Protein AF-Q38PK2-F1 (afdb_monomer_lite)

Sequence (72 aa):
MNQLEAVREKLRVIRMLRVLKKTYTYEDLSEITGLPVTVLNRYVKGKVLPSVERARELFEKLSPYLNLEEEV

Foldseek 3Di:
DDPVVLVVLQVVLLVLLLVVVVPDPLVRVCVLLVDDSVVSVCSVVVVDTDGSVSSVSSCVSRVVVDPVPPPD

pLDDT: mean 92.04, std 13.22, range [35.44, 98.5]

InterPro domains:
  IPR001387 Cro/C1-type, helix-turn-helix domain [PF01381] (14-62)
  IPR001387 Cro/C1-type, helix-turn-helix domain [cd00093] (14-62)
  IPR010982 Lambda repressor-like, DNA-binding domain superfamily [SSF47413] (13-62)

Radius of gyration: 11.69 Å; chains: 1; bounding box: 24×29×27 Å

Structure (mmCIF, N/CA/C/O backbone):
data_AF-Q38PK2-F1
#
_entry.id   AF-Q38PK2-F1
#
loop_
_atom_site.group_PDB
_atom_site.id
_atom_site.type_symbol
_atom_site.label_atom_id
_atom_site.label_alt_id
_atom_site.label_comp_id
_atom_site.label_asym_id
_atom_site.label_entity_id
_atom_site.label_seq_id
_atom_site.pdbx_PDB_ins_code
_atom_site.Cartn_x
_atom_site.Cartn_y
_atom_site.Cartn_z
_atom_site.occupancy
_atom_site.B_iso_or_equiv
_atom_site.auth_seq_id
_atom_site.auth_comp_id
_atom_site.auth_asym_id
_atom_site.auth_atom_id
_atom_site.pdbx_PDB_model_num
ATOM 1 N N . MET A 1 1 ? 14.084 -12.420 -12.621 1.00 62.06 1 MET A N 1
ATOM 2 C CA . MET A 1 1 ? 12.642 -12.323 -12.319 1.00 62.06 1 MET A CA 1
ATOM 3 C C . MET A 1 1 ? 11.896 -12.389 -13.632 1.00 62.06 1 MET A C 1
ATOM 5 O O . MET A 1 1 ? 12.207 -11.606 -14.525 1.00 62.06 1 MET A O 1
ATOM 9 N N . ASN A 1 2 ? 11.003 -13.359 -13.792 1.00 89.50 2 ASN A N 1
ATOM 10 C CA . ASN A 1 2 ? 10.213 -13.470 -15.018 1.00 89.50 2 ASN A CA 1
ATOM 11 C C . ASN A 1 2 ? 9.039 -12.468 -14.976 1.00 89.50 2 ASN A C 1
ATOM 13 O O . ASN A 1 2 ? 8.559 -12.112 -13.901 1.00 89.50 2 ASN A O 1
ATOM 17 N N . GLN A 1 3 ? 8.555 -12.019 -16.136 1.00 89.69 3 GLN A N 1
ATOM 18 C CA . GLN A 1 3 ? 7.454 -11.053 -16.269 1.00 89.69 3 GLN A CA 1
ATOM 19 C C . GLN A 1 3 ? 6.207 -11.472 -15.471 1.00 89.69 3 GLN A C 1
ATOM 21 O O . GLN A 1 3 ? 5.554 -10.640 -14.843 1.00 89.69 3 GLN A O 1
ATOM 26 N N . LEU A 1 4 ? 5.913 -12.775 -15.424 1.00 93.62 4 LEU A N 1
ATOM 27 C CA . LEU A 1 4 ? 4.790 -13.314 -14.655 1.00 93.62 4 LEU A CA 1
ATOM 28 C C . LEU A 1 4 ? 4.937 -13.085 -13.140 1.00 93.62 4 LEU A C 1
ATOM 30 O O . LEU A 1 4 ? 3.962 -12.750 -12.467 1.00 93.62 4 LEU A O 1
ATOM 34 N N . GLU A 1 5 ? 6.144 -13.252 -12.601 1.00 93.00 5 GLU A N 1
ATOM 35 C CA . GLU A 1 5 ? 6.422 -13.043 -11.175 1.00 93.00 5 GLU A CA 1
ATOM 36 C C . GLU A 1 5 ? 6.283 -11.568 -10.810 1.00 93.00 5 GLU A C 1
ATOM 38 O O . GLU A 1 5 ? 5.611 -11.235 -9.837 1.00 93.00 5 GLU A O 1
ATOM 43 N N . ALA A 1 6 ? 6.825 -10.681 -11.648 1.00 92.81 6 ALA A N 1
ATOM 44 C CA . ALA A 1 6 ? 6.712 -9.238 -11.471 1.00 92.81 6 ALA A CA 1
ATOM 45 C C . ALA A 1 6 ? 5.244 -8.780 -11.426 1.00 92.81 6 ALA A C 1
ATOM 47 O O . ALA A 1 6 ? 4.857 -7.969 -10.582 1.00 92.81 6 ALA A O 1
ATOM 48 N N . VAL A 1 7 ? 4.394 -9.320 -12.305 1.00 95.56 7 VAL A N 1
ATOM 49 C CA . VAL A 1 7 ? 2.952 -9.033 -12.285 1.00 95.56 7 VAL A CA 1
ATOM 50 C C . VAL A 1 7 ? 2.297 -9.591 -11.019 1.00 95.56 7 VAL A C 1
ATOM 52 O O . VAL A 1 7 ? 1.476 -8.909 -10.402 1.00 95.56 7 VAL A O 1
ATOM 55 N N . ARG A 1 8 ? 2.676 -10.798 -10.584 1.00 94.69 8 ARG A N 1
ATOM 56 C CA . ARG A 1 8 ? 2.149 -11.412 -9.358 1.00 94.69 8 ARG A CA 1
ATOM 57 C C . ARG A 1 8 ? 2.490 -10.589 -8.111 1.00 94.69 8 ARG A C 1
ATOM 59 O O . ARG A 1 8 ? 1.597 -10.379 -7.289 1.00 94.69 8 ARG A O 1
ATOM 66 N N . GLU A 1 9 ? 3.725 -10.097 -7.991 1.00 94.50 9 GLU A N 1
ATOM 67 C CA . GLU A 1 9 ? 4.158 -9.213 -6.895 1.00 94.50 9 GLU A CA 1
ATOM 68 C C . GLU A 1 9 ? 3.310 -7.933 -6.852 1.00 94.50 9 GLU A C 1
ATOM 70 O O . GLU A 1 9 ? 2.742 -7.592 -5.812 1.00 94.50 9 GLU A O 1
ATOM 75 N N . LYS A 1 10 ? 3.126 -7.272 -8.002 1.00 96.06 10 LYS A N 1
ATOM 76 C CA . LYS A 1 10 ? 2.290 -6.065 -8.103 1.00 96.06 10 LYS A CA 1
ATOM 77 C C . LYS A 1 10 ? 0.855 -6.331 -7.658 1.00 96.06 10 LYS A C 1
ATOM 79 O O . LYS A 1 10 ? 0.307 -5.580 -6.857 1.00 96.06 10 LYS A O 1
ATOM 84 N N . LEU A 1 11 ? 0.244 -7.413 -8.142 1.00 96.38 11 LEU A N 1
ATOM 85 C CA . LEU A 1 11 ? -1.134 -7.760 -7.789 1.00 96.38 11 LEU A CA 1
ATOM 86 C C . LEU A 1 11 ? -1.291 -8.126 -6.308 1.00 96.38 11 LEU A C 1
ATOM 88 O O . LEU A 1 11 ? -2.339 -7.842 -5.730 1.00 96.38 11 LEU A O 1
ATOM 92 N N . ARG A 1 12 ? -0.271 -8.730 -5.685 1.00 95.25 12 ARG A N 1
ATOM 93 C CA . ARG A 1 12 ? -0.277 -9.042 -4.248 1.00 95.25 12 ARG A CA 1
ATOM 94 C C . ARG A 1 12 ? -0.451 -7.778 -3.412 1.00 95.25 12 ARG A C 1
ATOM 96 O O . ARG A 1 12 ? -1.343 -7.730 -2.575 1.00 95.25 12 ARG A O 1
ATOM 103 N N . VAL A 1 13 ? 0.325 -6.739 -3.701 1.00 96.50 13 VAL A N 1
ATOM 104 C CA . VAL A 1 13 ? 0.247 -5.451 -2.994 1.00 96.50 13 VAL A CA 1
ATOM 105 C C . VAL A 1 13 ? -1.105 -4.775 -3.194 1.00 96.50 13 VAL A C 1
ATOM 107 O O . VAL A 1 13 ? -1.674 -4.229 -2.254 1.00 96.50 13 VAL A O 1
ATOM 110 N N . ILE A 1 14 ? -1.666 -4.850 -4.403 1.00 97.44 14 ILE A N 1
ATOM 111 C CA . ILE A 1 14 ? -3.001 -4.302 -4.678 1.00 97.44 14 ILE A CA 1
ATOM 112 C C . ILE A 1 14 ? -4.066 -5.011 -3.835 1.00 97.44 14 ILE A C 1
ATOM 114 O O . ILE A 1 14 ? -4.977 -4.356 -3.330 1.00 97.44 14 ILE A O 1
ATOM 118 N N . ARG A 1 15 ? -3.950 -6.333 -3.642 1.00 96.25 15 ARG A N 1
ATOM 119 C CA . ARG A 1 15 ? -4.832 -7.070 -2.725 1.00 96.25 15 ARG A CA 1
ATOM 120 C C . ARG A 1 15 ? -4.637 -6.626 -1.278 1.00 96.25 15 ARG A C 1
ATOM 122 O O . ARG A 1 15 ? -5.631 -6.317 -0.638 1.00 96.25 15 ARG A O 1
ATOM 129 N N . MET A 1 16 ? -3.398 -6.492 -0.806 1.00 96.31 16 MET A N 1
ATOM 130 C CA . MET A 1 16 ? -3.116 -6.010 0.556 1.00 96.31 16 MET A CA 1
ATOM 131 C C . MET A 1 16 ? -3.738 -4.635 0.814 1.00 96.31 16 MET A C 1
ATOM 133 O O . MET A 1 16 ? -4.451 -4.458 1.795 1.00 96.31 16 MET A O 1
ATOM 137 N N . LEU A 1 17 ? -3.560 -3.685 -0.110 1.00 96.94 17 LEU A N 1
ATOM 138 C CA . LEU A 1 17 ? -4.183 -2.363 -0.016 1.00 96.94 17 LEU A CA 1
ATOM 139 C C . LEU A 1 17 ? -5.715 -2.444 0.036 1.00 96.94 17 LEU A C 1
ATOM 141 O O . LEU A 1 17 ? -6.339 -1.674 0.756 1.00 96.94 17 LEU A O 1
ATOM 145 N N . ARG A 1 18 ? -6.339 -3.365 -0.709 1.00 96.62 18 ARG A N 1
ATOM 146 C CA . ARG A 1 18 ? -7.798 -3.566 -0.677 1.00 96.62 18 ARG A CA 1
ATOM 147 C C . ARG A 1 18 ? -8.280 -4.167 0.636 1.00 96.62 18 ARG A C 1
ATOM 149 O O . ARG A 1 18 ? -9.322 -3.738 1.117 1.00 96.62 18 ARG A O 1
ATOM 156 N N . VAL A 1 19 ? -7.547 -5.137 1.182 1.00 95.50 19 VAL A N 1
ATOM 157 C CA . VAL A 1 19 ? -7.846 -5.748 2.485 1.00 95.50 19 VAL A CA 1
ATOM 158 C C . VAL A 1 19 ? -7.759 -4.685 3.569 1.00 95.50 19 VAL A C 1
ATOM 160 O O . VAL A 1 19 ? -8.751 -4.421 4.236 1.00 95.50 19 VAL A O 1
ATOM 163 N N . LEU A 1 20 ? -6.632 -3.977 3.650 1.00 95.62 20 LEU A N 1
ATOM 164 C CA . LEU A 1 20 ? -6.434 -2.925 4.642 1.00 95.62 20 LEU A CA 1
ATOM 165 C C . LEU A 1 20 ? -7.437 -1.781 4.478 1.00 95.62 20 LEU A C 1
ATOM 167 O O . LEU A 1 20 ? -7.925 -1.254 5.465 1.00 95.62 20 LEU A O 1
ATOM 171 N N . LYS A 1 21 ? -7.849 -1.427 3.255 1.00 95.88 21 LYS A N 1
ATOM 172 C CA . LYS A 1 21 ? -8.864 -0.380 3.038 1.00 95.88 21 LYS A CA 1
ATOM 173 C C . LYS A 1 21 ? -10.248 -0.723 3.619 1.00 95.88 21 LYS A C 1
ATOM 175 O O . LYS A 1 21 ? -11.085 0.182 3.708 1.00 95.88 21 LYS A O 1
ATOM 180 N N . LYS A 1 22 ? -10.511 -1.982 3.999 1.00 95.19 22 LYS A N 1
ATOM 181 C CA . LYS A 1 22 ? -11.733 -2.365 4.728 1.00 95.19 22 LYS A CA 1
ATOM 182 C C . LYS A 1 22 ? -11.762 -1.771 6.142 1.00 95.19 22 LYS A C 1
ATOM 184 O O . LYS A 1 22 ? -12.843 -1.441 6.612 1.00 95.19 22 LYS A O 1
ATOM 189 N N . THR A 1 23 ? -10.602 -1.597 6.776 1.00 94.94 23 THR A N 1
ATOM 190 C CA . THR A 1 23 ? -10.463 -1.125 8.165 1.00 94.94 23 THR A CA 1
ATOM 191 C C . THR A 1 23 ? -9.776 0.240 8.277 1.00 94.94 23 THR A C 1
ATOM 193 O O . THR A 1 23 ? -10.112 1.015 9.164 1.00 94.94 23 THR A O 1
ATOM 196 N N . TYR A 1 24 ? -8.883 0.575 7.344 1.00 96.38 24 TYR A N 1
ATOM 197 C CA . TYR A 1 24 ? -8.134 1.833 7.283 1.00 96.38 24 TYR A CA 1
ATOM 198 C C . TYR A 1 24 ? -8.717 2.810 6.252 1.00 96.38 24 TYR A C 1
ATOM 200 O O . TYR A 1 24 ? -9.222 2.413 5.191 1.00 96.38 24 TYR A O 1
ATOM 208 N N . THR A 1 25 ? -8.634 4.112 6.522 1.00 98.06 25 THR A N 1
ATOM 209 C CA . THR A 1 25 ? -8.958 5.193 5.573 1.00 98.06 25 THR A CA 1
ATOM 210 C C . THR A 1 25 ? -7.854 5.365 4.521 1.00 98.06 25 THR A C 1
ATOM 212 O O . THR A 1 25 ? -6.840 4.667 4.540 1.00 98.06 25 THR A O 1
ATOM 215 N N . TYR A 1 26 ? -8.055 6.238 3.526 1.00 98.25 26 TYR A N 1
ATOM 216 C CA . TYR A 1 26 ? -6.963 6.518 2.586 1.00 98.25 26 TYR A CA 1
ATOM 217 C C . TYR A 1 26 ? -5.863 7.356 3.237 1.00 98.25 26 TYR A C 1
ATOM 219 O O . TYR A 1 26 ? -4.705 7.226 2.854 1.00 98.25 26 TYR A O 1
ATOM 227 N N . GLU A 1 27 ? -6.235 8.191 4.198 1.00 98.44 27 GLU A N 1
ATOM 228 C CA . GLU A 1 27 ? -5.364 9.032 5.001 1.00 98.44 27 GLU A CA 1
ATOM 229 C C . GLU A 1 27 ? -4.448 8.157 5.867 1.00 98.44 27 GLU A C 1
ATOM 231 O O . GLU A 1 27 ? -3.231 8.281 5.754 1.00 98.44 27 GLU A O 1
ATOM 236 N N . ASP A 1 28 ? -4.994 7.163 6.577 1.00 98.12 28 ASP A N 1
ATOM 237 C CA . ASP A 1 28 ? -4.188 6.203 7.356 1.00 98.12 28 ASP A CA 1
ATOM 238 C C . ASP A 1 28 ? -3.185 5.455 6.462 1.00 98.12 28 ASP A C 1
ATOM 240 O O . ASP A 1 28 ? -1.998 5.332 6.763 1.00 98.12 28 ASP A O 1
ATOM 244 N N . LEU A 1 29 ? -3.644 4.973 5.301 1.00 98.06 29 LEU A N 1
ATOM 245 C CA . LEU A 1 29 ? -2.774 4.293 4.340 1.00 98.06 29 LEU A CA 1
ATOM 246 C C . LEU A 1 29 ? -1.726 5.242 3.742 1.00 98.06 29 LEU A C 1
ATOM 248 O O . LEU A 1 29 ? -0.634 4.797 3.384 1.00 98.06 29 LEU A O 1
ATOM 252 N N . SER A 1 30 ? -2.036 6.532 3.617 1.00 98.50 30 SER A N 1
ATOM 253 C CA . SER A 1 30 ? -1.093 7.562 3.176 1.00 98.50 30 SER A CA 1
ATOM 254 C C . SER A 1 30 ? 0.014 7.752 4.204 1.00 98.50 30 SER A C 1
ATOM 256 O O . SER A 1 30 ? 1.178 7.831 3.816 1.00 98.50 30 SER A O 1
ATOM 258 N N . GLU A 1 31 ? -0.316 7.756 5.494 1.00 98.19 31 GLU A N 1
ATOM 259 C CA . GLU A 1 31 ? 0.665 7.831 6.581 1.00 98.19 31 GLU A CA 1
ATOM 260 C C . GLU A 1 31 ? 1.550 6.580 6.635 1.00 98.19 31 GLU A C 1
ATOM 262 O O . GLU A 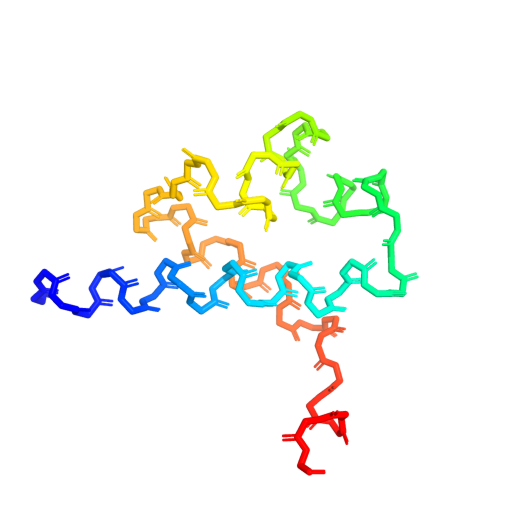1 31 ? 2.775 6.693 6.667 1.00 98.19 31 GLU A O 1
ATOM 267 N N . ILE A 1 32 ? 0.956 5.385 6.531 1.00 97.50 32 ILE A N 1
ATOM 268 C CA . ILE A 1 32 ? 1.689 4.106 6.547 1.00 97.50 32 ILE A CA 1
ATOM 269 C C . ILE A 1 32 ? 2.634 3.986 5.345 1.00 97.50 32 ILE A C 1
ATOM 271 O O . ILE A 1 32 ? 3.781 3.550 5.460 1.00 97.50 32 ILE A O 1
ATOM 275 N N . THR A 1 33 ? 2.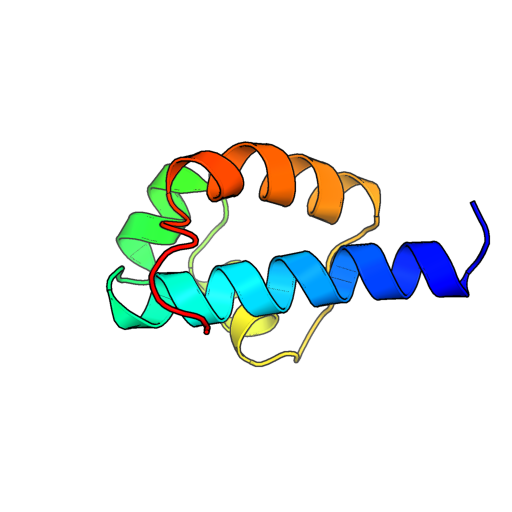153 4.333 4.149 1.00 97.56 33 THR A N 1
ATOM 276 C CA . THR A 1 33 ? 2.907 4.093 2.909 1.00 97.56 33 THR A CA 1
ATOM 277 C C . THR A 1 33 ? 3.810 5.256 2.509 1.00 97.56 33 THR A C 1
ATOM 279 O O . THR A 1 33 ? 4.778 5.046 1.769 1.00 97.56 33 THR A O 1
ATOM 282 N N . GLY A 1 34 ? 3.510 6.471 2.973 1.00 98.00 34 GLY A N 1
ATOM 283 C CA . GLY A 1 34 ? 4.099 7.720 2.488 1.00 98.00 34 GLY A CA 1
ATOM 284 C C . GLY A 1 34 ? 3.623 8.120 1.085 1.00 98.00 34 GLY A C 1
ATOM 285 O O . GLY A 1 34 ? 4.248 8.963 0.442 1.00 98.00 34 GLY A O 1
ATOM 286 N N . LEU A 1 35 ? 2.564 7.490 0.561 1.00 98.06 35 LEU A N 1
ATOM 287 C CA . LEU A 1 35 ? 2.031 7.782 -0.770 1.00 98.06 35 LEU A CA 1
ATOM 288 C C . LEU A 1 35 ? 0.804 8.688 -0.694 1.00 98.06 35 LEU A C 1
ATOM 290 O O . LEU A 1 35 ? -0.080 8.418 0.110 1.00 98.06 35 LEU A O 1
ATOM 294 N N . PRO A 1 36 ? 0.656 9.664 -1.610 1.00 98.38 36 PRO A N 1
ATOM 295 C CA . PRO A 1 36 ? -0.549 10.478 -1.667 1.00 98.38 36 PRO A CA 1
ATOM 296 C C . PRO A 1 36 ? -1.818 9.631 -1.816 1.00 98.38 36 PRO A C 1
ATOM 298 O O . PRO A 1 36 ? -1.854 8.676 -2.601 1.00 98.38 36 PRO A O 1
ATOM 301 N N . VAL A 1 37 ? -2.901 10.064 -1.167 1.00 98.44 37 VAL A N 1
ATOM 302 C CA . VAL A 1 37 ? -4.243 9.457 -1.264 1.00 98.44 37 VAL A CA 1
ATOM 303 C C . VAL A 1 37 ? -4.667 9.198 -2.715 1.00 98.44 37 VAL A C 1
ATOM 305 O O . VAL 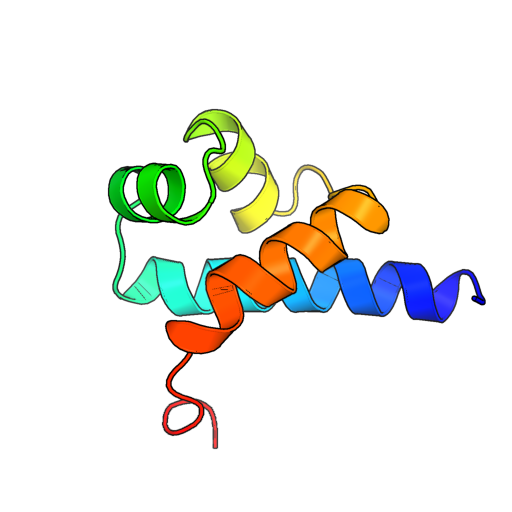A 1 37 ? -5.216 8.145 -3.037 1.00 98.44 37 VAL A O 1
ATOM 308 N N . THR A 1 38 ? -4.366 10.120 -3.632 1.00 98.12 38 THR A N 1
ATOM 309 C CA . THR A 1 38 ? -4.697 9.981 -5.059 1.00 98.12 38 THR A CA 1
ATOM 310 C C . THR A 1 38 ? -3.974 8.809 -5.731 1.00 98.12 38 THR A C 1
ATOM 312 O O . THR A 1 38 ? -4.553 8.143 -6.592 1.00 98.12 38 THR A O 1
ATOM 315 N N . VAL A 1 39 ? -2.735 8.514 -5.327 1.00 98.25 39 VAL A N 1
ATOM 316 C CA . VAL A 1 39 ? -1.964 7.357 -5.805 1.00 98.25 39 VAL A CA 1
ATOM 317 C C . VAL A 1 39 ? -2.557 6.070 -5.240 1.00 98.25 39 VAL A C 1
ATOM 319 O O . VAL A 1 39 ? -2.829 5.134 -5.995 1.00 98.25 39 VAL A O 1
ATOM 322 N N . LEU A 1 40 ? -2.840 6.047 -3.937 1.00 98.38 40 LEU A N 1
ATOM 323 C CA . LEU A 1 40 ? -3.451 4.899 -3.266 1.00 98.38 40 LEU A CA 1
ATOM 324 C C . LEU A 1 40 ? -4.825 4.561 -3.849 1.00 98.38 40 LEU A C 1
ATOM 326 O O . LEU A 1 40 ? -5.106 3.396 -4.122 1.00 98.38 40 LEU A O 1
ATOM 330 N N . ASN A 1 41 ? -5.655 5.565 -4.135 1.00 98.06 41 ASN A N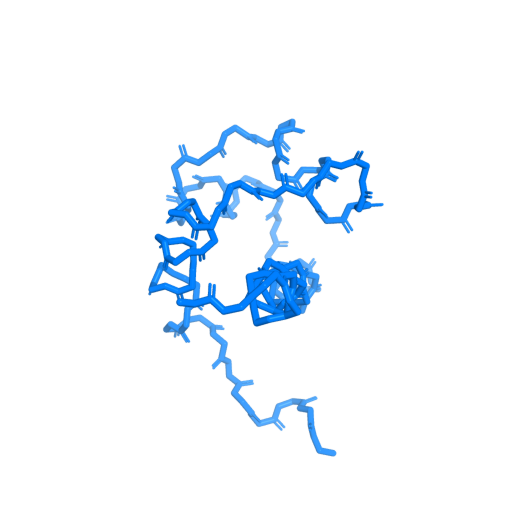 1
ATOM 331 C CA . ASN A 1 41 ? -6.949 5.378 -4.787 1.00 98.06 41 ASN A CA 1
ATOM 332 C C . ASN A 1 41 ? -6.808 4.690 -6.154 1.00 98.06 41 ASN A C 1
ATOM 334 O O . ASN A 1 41 ? -7.509 3.714 -6.435 1.00 98.06 41 ASN A O 1
ATOM 338 N N . ARG A 1 42 ? -5.860 5.145 -6.987 1.00 98.25 42 ARG A N 1
ATOM 339 C CA . ARG A 1 42 ? -5.595 4.547 -8.308 1.00 98.25 42 ARG A CA 1
ATOM 340 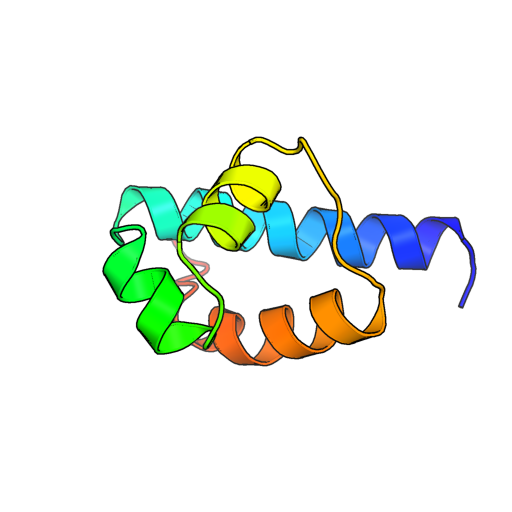C C . ARG A 1 42 ? -5.140 3.094 -8.194 1.00 98.25 42 ARG A C 1
ATOM 342 O O . ARG A 1 42 ? -5.587 2.270 -8.994 1.00 98.25 42 ARG A O 1
ATOM 349 N N . TYR A 1 43 ? -4.308 2.777 -7.203 1.00 98.00 43 TYR A N 1
ATOM 350 C CA . TYR A 1 43 ? -3.870 1.411 -6.914 1.00 98.00 43 TYR A CA 1
ATOM 351 C C . TYR A 1 43 ? -5.025 0.533 -6.426 1.00 98.00 43 TYR A C 1
ATOM 353 O O . TYR A 1 43 ? -5.319 -0.489 -7.042 1.00 98.00 43 TYR A O 1
ATOM 361 N N . VAL A 1 44 ? -5.766 0.952 -5.399 1.00 97.06 44 VAL A N 1
ATOM 362 C CA . VAL A 1 44 ? -6.911 0.195 -4.860 1.00 97.06 44 VAL A CA 1
ATOM 363 C C . VAL A 1 44 ? -7.953 -0.087 -5.951 1.00 97.06 44 VAL A C 1
ATOM 365 O O . VAL A 1 44 ? -8.431 -1.219 -6.085 1.00 97.06 44 VAL A O 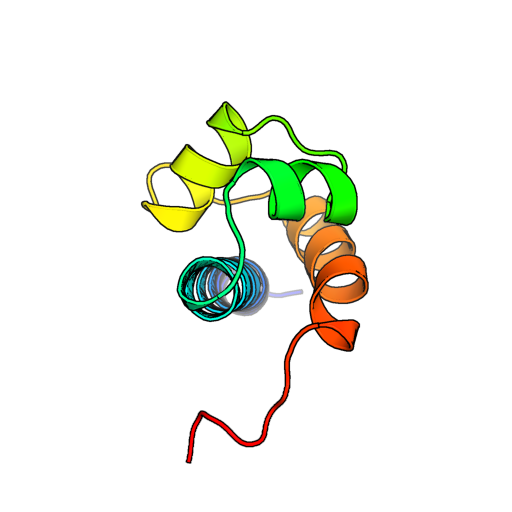1
ATOM 368 N N . LYS A 1 45 ? -8.258 0.901 -6.802 1.00 95.81 45 LYS A N 1
ATOM 369 C CA . LYS A 1 45 ? -9.182 0.752 -7.940 1.00 95.81 45 LYS A CA 1
ATOM 370 C C . LYS A 1 45 ? -8.590 -0.009 -9.135 1.00 95.81 45 LYS A C 1
ATOM 372 O O . LYS A 1 45 ? -9.326 -0.297 -10.073 1.00 95.81 45 LYS A O 1
ATOM 377 N N . GLY A 1 46 ? -7.300 -0.349 -9.116 1.00 93.12 46 GLY A N 1
ATOM 378 C CA . GLY A 1 46 ? -6.619 -1.072 -10.195 1.00 93.12 46 GLY A CA 1
ATOM 379 C C . GLY A 1 46 ? -6.464 -0.268 -11.489 1.00 93.12 46 GLY A C 1
ATOM 380 O O . GLY A 1 46 ? -6.318 -0.856 -12.554 1.00 93.12 46 GLY A O 1
ATOM 381 N N . LYS A 1 47 ? -6.524 1.068 -11.420 1.00 96.12 47 LYS A N 1
ATOM 382 C CA . LYS A 1 47 ? -6.351 1.956 -12.584 1.00 96.12 47 LYS A CA 1
ATOM 383 C C . LYS A 1 47 ? -4.897 2.038 -13.038 1.00 96.12 47 LYS A C 1
ATOM 385 O O . LYS A 1 47 ? -4.637 2.285 -14.208 1.00 96.12 47 LYS A O 1
ATOM 390 N N . VAL A 1 48 ? -3.968 1.862 -12.102 1.00 95.94 48 VAL A N 1
ATOM 391 C CA . VAL A 1 48 ? -2.523 1.854 -12.339 1.00 95.94 48 VAL A CA 1
ATOM 392 C C . VAL A 1 48 ? -1.914 0.759 -11.470 1.00 95.94 48 VAL A C 1
ATOM 394 O O . VAL A 1 48 ? -2.396 0.511 -10.364 1.00 95.94 48 VAL A O 1
ATOM 397 N N . LEU A 1 49 ? -0.864 0.107 -11.962 1.00 95.50 49 LEU A N 1
ATOM 398 C CA . LEU A 1 49 ? -0.067 -0.836 -11.184 1.00 95.50 49 LEU A CA 1
ATOM 399 C C . LEU A 1 49 ? 1.246 -0.173 -10.749 1.00 95.50 49 LEU A C 1
ATOM 401 O O . LEU A 1 49 ? 1.826 0.576 -11.538 1.00 95.50 49 LEU A O 1
ATOM 405 N N . PRO A 1 50 ? 1.750 -0.460 -9.539 1.00 96.94 50 PRO A N 1
ATOM 406 C CA . PRO A 1 50 ? 3.065 0.012 -9.127 1.00 96.94 50 PRO A CA 1
ATOM 407 C C . PRO A 1 50 ? 4.177 -0.582 -10.009 1.00 96.94 50 PRO A C 1
ATOM 409 O O . PRO A 1 50 ? 3.993 -1.589 -10.710 1.00 96.94 50 PRO A O 1
ATOM 412 N N . SER A 1 51 ? 5.365 0.025 -9.957 1.00 96.75 51 SER A N 1
ATOM 413 C CA . SER A 1 51 ? 6.586 -0.646 -10.415 1.00 96.75 51 SER A CA 1
ATOM 414 C C . SER A 1 51 ? 6.889 -1.854 -9.516 1.00 96.75 51 SER A C 1
ATOM 416 O O . SER A 1 51 ? 6.262 -2.032 -8.471 1.00 96.75 51 SER A O 1
ATOM 418 N N . VAL A 1 52 ? 7.818 -2.714 -9.929 1.00 95.50 52 VAL A N 1
ATOM 419 C CA . VAL A 1 52 ? 8.200 -3.885 -9.121 1.00 95.50 52 VAL A CA 1
ATOM 420 C C . VAL A 1 52 ? 8.866 -3.436 -7.818 1.00 95.50 52 VAL A C 1
ATOM 422 O O . VAL A 1 52 ? 8.535 -3.915 -6.739 1.00 95.50 52 VAL A O 1
ATOM 425 N N . GLU A 1 53 ? 9.731 -2.434 -7.908 1.00 96.19 53 GLU A N 1
ATOM 426 C CA . GLU A 1 53 ? 10.444 -1.823 -6.787 1.00 96.19 53 GLU A CA 1
ATOM 427 C C . GLU A 1 53 ? 9.451 -1.203 -5.801 1.00 96.19 53 GLU A C 1
ATOM 429 O O . GLU A 1 53 ? 9.498 -1.485 -4.606 1.00 96.19 53 GLU A O 1
ATOM 434 N N . ARG A 1 54 ? 8.478 -0.434 -6.311 1.00 97.25 54 ARG A N 1
ATOM 435 C CA . ARG A 1 54 ? 7.426 0.157 -5.478 1.00 97.25 54 ARG A CA 1
ATOM 436 C C . ARG A 1 54 ? 6.519 -0.904 -4.858 1.00 97.25 54 ARG A C 1
ATOM 438 O O . ARG A 1 54 ? 6.069 -0.723 -3.733 1.00 97.25 54 ARG A O 1
ATOM 445 N N . ALA A 1 55 ? 6.229 -1.995 -5.567 1.00 97.00 55 ALA A N 1
ATOM 446 C CA . ALA A 1 55 ? 5.458 -3.098 -5.004 1.00 97.00 55 ALA A CA 1
ATOM 447 C C . ALA A 1 55 ? 6.193 -3.726 -3.808 1.00 97.00 55 ALA A C 1
ATOM 449 O O . ALA A 1 55 ? 5.588 -3.943 -2.765 1.00 97.00 55 ALA A O 1
ATOM 450 N N . ARG A 1 56 ? 7.504 -3.943 -3.914 1.00 96.38 56 ARG A N 1
ATOM 451 C CA . ARG A 1 56 ? 8.316 -4.487 -2.814 1.00 96.38 56 ARG A CA 1
ATOM 452 C C . ARG A 1 56 ? 8.354 -3.561 -1.607 1.00 96.38 56 ARG A C 1
ATOM 454 O O . ARG A 1 56 ? 8.088 -4.003 -0.500 1.00 96.38 56 ARG A O 1
ATOM 461 N N . GLU A 1 57 ? 8.586 -2.271 -1.832 1.00 97.56 57 GLU A N 1
ATOM 462 C CA . GLU A 1 57 ? 8.554 -1.259 -0.770 1.00 97.56 57 GLU A CA 1
ATOM 463 C C . GLU A 1 57 ? 7.205 -1.255 -0.030 1.00 97.56 57 GLU A C 1
ATOM 465 O O . GLU A 1 57 ? 7.147 -1.243 1.198 1.00 97.56 57 GLU A O 1
ATOM 470 N N . LEU A 1 58 ? 6.106 -1.297 -0.787 1.00 97.75 58 LEU A N 1
ATOM 471 C CA . LEU A 1 58 ? 4.763 -1.351 -0.222 1.00 97.75 58 LEU A CA 1
ATOM 472 C C . LEU A 1 58 ? 4.495 -2.660 0.518 1.00 97.75 58 LEU A C 1
ATOM 474 O O . LEU A 1 58 ? 3.825 -2.638 1.543 1.00 97.75 58 LEU A O 1
ATOM 478 N N . PHE A 1 59 ? 4.996 -3.788 0.020 1.00 96.88 59 PHE A N 1
ATOM 479 C CA . PHE A 1 59 ? 4.854 -5.071 0.695 1.00 96.88 59 PHE A CA 1
ATOM 480 C C . PHE A 1 59 ? 5.466 -5.026 2.099 1.00 96.88 59 PHE A C 1
ATOM 482 O O . PHE A 1 59 ? 4.778 -5.368 3.059 1.00 96.88 59 PHE A O 1
ATOM 489 N N . GLU A 1 60 ? 6.697 -4.532 2.236 1.00 96.69 60 GLU A N 1
ATOM 490 C CA . GLU A 1 60 ? 7.366 -4.402 3.539 1.00 96.69 60 GLU A CA 1
ATOM 491 C C . GLU A 1 60 ? 6.608 -3.459 4.483 1.00 96.69 60 GLU A C 1
ATOM 493 O O . GLU A 1 60 ? 6.390 -3.785 5.646 1.00 96.69 60 GLU A O 1
ATOM 498 N N . LYS A 1 61 ? 6.128 -2.316 3.974 1.00 97.00 61 LYS A N 1
ATOM 499 C CA . LYS A 1 61 ? 5.373 -1.341 4.778 1.00 97.00 61 LYS A CA 1
ATOM 500 C C . LYS A 1 61 ? 4.005 -1.853 5.227 1.00 97.00 61 LYS A C 1
ATOM 502 O O . LYS A 1 61 ? 3.554 -1.501 6.306 1.00 97.00 61 LYS A O 1
ATOM 507 N N . LEU A 1 62 ? 3.323 -2.646 4.400 1.00 96.06 62 LEU A N 1
ATOM 508 C CA . LEU A 1 62 ? 1.946 -3.083 4.658 1.00 96.06 62 LEU A CA 1
ATOM 509 C C . LEU A 1 62 ? 1.865 -4.427 5.389 1.00 96.06 62 LEU A C 1
ATOM 511 O O . LEU A 1 62 ? 0.857 -4.691 6.038 1.00 96.06 62 LEU A O 1
ATOM 515 N N . SER A 1 63 ? 2.890 -5.280 5.289 1.00 94.75 63 SER A N 1
ATOM 516 C CA . SER A 1 63 ? 2.882 -6.621 5.895 1.00 94.75 63 SER A CA 1
ATOM 517 C C . SER A 1 63 ? 2.609 -6.626 7.405 1.00 94.75 63 SER A C 1
ATOM 519 O O . SER A 1 63 ? 1.808 -7.457 7.824 1.00 94.75 63 SER A O 1
ATOM 521 N N . PRO A 1 64 ? 3.161 -5.702 8.220 1.00 94.44 64 PRO A N 1
ATOM 522 C CA . PRO A 1 64 ? 2.877 -5.655 9.658 1.00 94.44 64 PRO A CA 1
ATOM 523 C C . PRO A 1 64 ? 1.418 -5.346 10.016 1.00 94.44 64 PRO A C 1
ATOM 525 O O . PRO A 1 64 ? 0.993 -5.628 11.129 1.00 94.44 64 PRO A O 1
ATOM 528 N N . TYR A 1 65 ? 0.660 -4.750 9.092 1.00 92.94 65 TYR A N 1
ATOM 529 C CA . TYR A 1 65 ? -0.738 -4.364 9.303 1.00 92.94 65 TYR A CA 1
ATOM 530 C C . TYR A 1 65 ? -1.717 -5.433 8.812 1.00 92.94 65 TYR A C 1
ATOM 532 O O . TYR A 1 65 ? -2.922 -5.327 9.041 1.00 92.94 65 TYR A O 1
ATOM 540 N N . LEU A 1 66 ? -1.221 -6.449 8.100 1.00 88.00 66 LEU A N 1
ATOM 541 C CA . LEU A 1 66 ? -2.042 -7.546 7.615 1.00 88.00 66 LEU A CA 1
ATOM 542 C C . LEU A 1 66 ? -2.170 -8.608 8.712 1.00 88.00 66 LEU A C 1
ATOM 544 O O . LEU A 1 66 ? -1.276 -9.433 8.899 1.00 88.00 66 LEU A O 1
ATOM 548 N N . ASN A 1 67 ? -3.312 -8.634 9.395 1.00 72.12 67 ASN A N 1
ATOM 549 C CA . ASN A 1 67 ? -3.691 -9.789 10.200 1.00 72.12 67 ASN A CA 1
ATOM 550 C C . ASN A 1 67 ? -4.133 -10.905 9.247 1.00 72.12 67 ASN A C 1
ATOM 552 O O . ASN A 1 67 ? -5.219 -10.861 8.675 1.00 72.12 67 ASN A O 1
ATOM 556 N N . LEU A 1 68 ? -3.268 -11.902 9.051 1.00 58.72 68 LEU A N 1
ATOM 557 C CA . LEU A 1 68 ? -3.514 -13.057 8.174 1.00 58.72 68 LEU A CA 1
ATOM 558 C C . LEU A 1 68 ? -4.666 -13.965 8.652 1.00 58.72 68 LEU A C 1
ATOM 560 O O . LEU A 1 68 ? -4.978 -14.943 7.981 1.00 58.72 68 LEU A O 1
ATOM 564 N N . GLU A 1 69 ? -5.299 -13.651 9.783 1.00 53.81 69 GLU A N 1
ATOM 565 C CA . GLU A 1 69 ? -6.412 -14.419 10.350 1.00 53.81 69 GLU A CA 1
ATOM 566 C C . GLU A 1 69 ? -7.757 -14.181 9.633 1.00 53.81 69 GLU A C 1
ATOM 568 O O . GLU A 1 69 ? -8.671 -14.978 9.806 1.00 53.81 69 GLU A O 1
ATOM 573 N N . GLU A 1 70 ? -7.896 -13.142 8.795 1.00 50.78 70 GLU A N 1
ATOM 574 C CA . GLU A 1 70 ? -9.183 -12.793 8.155 1.00 50.78 70 GLU A CA 1
ATOM 575 C C . GLU A 1 70 ? -9.408 -13.349 6.728 1.00 50.78 70 GLU A C 1
ATOM 577 O O . GLU A 1 70 ? -10.441 -13.060 6.122 1.00 50.78 70 GLU A O 1
ATOM 582 N N . GLU A 1 71 ? -8.496 -14.147 6.157 1.00 43.03 71 GLU A N 1
ATOM 583 C CA . GLU A 1 71 ? -8.688 -14.741 4.814 1.00 43.03 71 GLU A CA 1
ATOM 584 C C . GLU A 1 71 ? -8.470 -16.269 4.777 1.00 43.03 71 GLU A C 1
ATOM 586 O O . GLU A 1 71 ? -7.707 -16.774 3.948 1.00 43.03 71 GLU A O 1
ATOM 591 N N . VAL A 1 72 ? -9.180 -17.006 5.643 1.00 35.44 72 VAL A N 1
ATOM 592 C CA . VAL A 1 72 ? -9.483 -18.443 5.457 1.00 35.44 72 VAL A CA 1
ATOM 593 C C . VAL A 1 72 ? -10.989 -18.665 5.492 1.00 35.44 72 VAL A C 1
ATOM 595 O O . VAL A 1 72 ? -11.626 -18.193 6.457 1.00 35.44 72 VAL A O 1
#

Organism: Pyrococcus woesei (NCBI:txid2262)

Secondary structure (DSSP, 8-state):
--HHHHHHHHHHHHHHHHHHTTTS-HHHHHHHH---HHHHHHHHTTSSPPPHHHHHHHHHHHGGG--GGG--